Protein AF-A0A813SJL9-F1 (afdb_monomer)

Sequence (92 aa):
MSCMIETDEDTPSRQTLVFLYKFVEGSCPKSHGFNAARLANIPDSIVELAQTKALAFERWVTLKRILFNLKKVTDKSQSQDLLQFLSQLKLN

Radius of gyration: 19.05 Å; Cα contacts (8 Å, |Δi|>4): 53; chains: 1; bounding box: 47×30×41 Å

Mean predicted aligned error: 8.76 Å

Organism: Adineta ricciae (NCBI:txid249248)

Foldseek 3Di:
DDWDWDADPVHNLDIDIGDPVDDDDDDDPDDCVLVVCVVVVNDPVVSVVV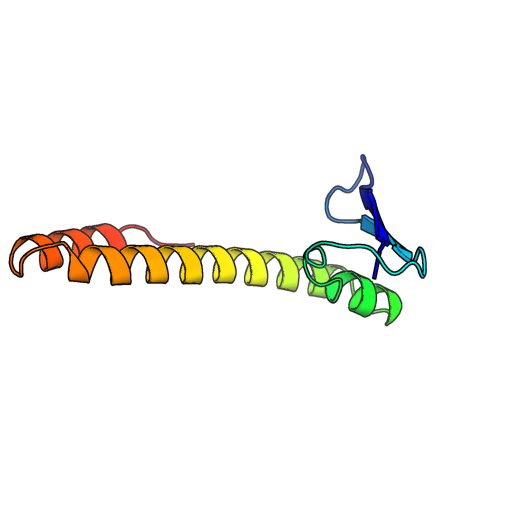VVVVVLVVVVVVVVVVLVVVVVVDDPVVNVVVVVVVVVPPSD

Secondary structure (DSSP, 8-state):
--EEEEE-SS-TT-EEEEE-----SSPPPSPTHHHHHHHTT--HHHHHHHHHHHHHHHHHHHHHHHHHHHHHHS-TTHHHHHHHHHHHS---

Solvent-accessible surface area (backbone atoms only — not comparable to full-atom values): 5716 Å² total; per-residue (Å²): 104,43,67,50,78,47,66,41,89,92,41,75,90,44,64,52,77,45,81,63,86,37,88,62,90,78,80,72,73,83,80,61,60,65,58,53,39,49,76,69,68,49,58,64,73,58,51,52,52,49,51,55,52,50,54,53,47,52,51,50,54,50,51,51,51,52,49,56,54,46,59,74,75,48,58,86,74,63,51,56,58,54,52,54,55,54,67,67,58,71,86,122

pLDDT: mean 82.37, std 11.69, range [40.31, 96.25]

Nearest PDB structures (foldseek):
  3thz-assembly1_A  TM=4.453E-01  e=3.078E-02  Homo sapiens
  3thw-assembly1_A  TM=4.216E-01  e=4.593E-02  Homo sapiens
  8r7e-assembly1_A  TM=4.990E-01  e=1.168E-01  Homo sapiens
  3thx-assembly1_A  TM=4.687E-01  e=1.168E-01  Homo sapiens
  3thy-assembly1_A  TM=4.156E-01  e=8.945E-02  Homo sapiens

Structure (mmCIF, N/CA/C/O backbone):
data_AF-A0A813SJL9-F1
#
_entry.id   AF-A0A813SJL9-F1
#
loop_
_atom_site.group_PDB
_atom_site.id
_atom_site.type_symbol
_atom_site.label_atom_id
_atom_site.label_alt_id
_atom_site.label_comp_id
_atom_site.label_asym_id
_atom_site.label_entity_id
_atom_site.label_seq_id
_atom_site.pdbx_PDB_ins_code
_atom_site.Cartn_x
_atom_site.Cartn_y
_atom_site.Cartn_z
_atom_site.occupancy
_atom_site.B_iso_or_equiv
_atom_site.auth_seq_id
_atom_site.auth_comp_id
_atom_site.auth_asym_id
_atom_site.auth_atom_id
_atom_site.pdbx_PDB_model_num
ATOM 1 N N . MET A 1 1 ? 10.345 -12.274 7.019 1.00 81.62 1 MET A N 1
ATOM 2 C CA . MET A 1 1 ? 11.421 -12.069 6.028 1.00 81.62 1 MET A CA 1
ATOM 3 C C . MET A 1 1 ? 11.872 -10.628 6.138 1.00 81.62 1 MET A C 1
ATOM 5 O O . MET A 1 1 ? 11.010 -9.761 6.073 1.00 81.62 1 MET A O 1
ATOM 9 N N . SER A 1 2 ? 13.160 -10.379 6.369 1.00 87.94 2 SER A N 1
ATOM 10 C CA . SER A 1 2 ? 13.690 -9.012 6.448 1.00 87.94 2 SER A CA 1
ATOM 11 C C . SER A 1 2 ? 13.885 -8.397 5.056 1.00 87.94 2 SER A C 1
ATOM 13 O O . SER 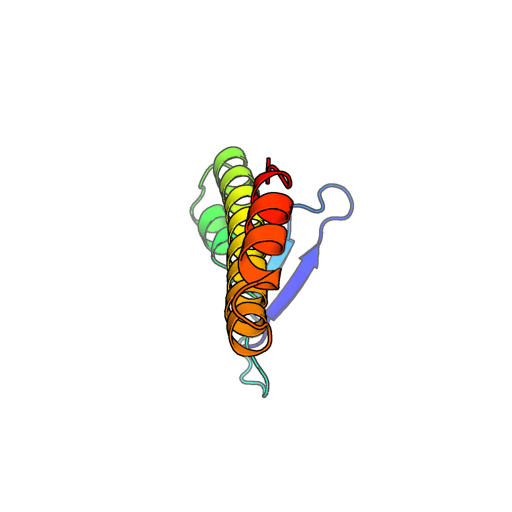A 1 2 ? 14.272 -9.096 4.114 1.00 87.94 2 SER A O 1
ATOM 15 N N . CYS A 1 3 ? 13.637 -7.095 4.935 1.00 88.25 3 CYS A N 1
ATOM 16 C CA . CYS A 1 3 ? 13.818 -6.312 3.716 1.00 88.25 3 CYS A CA 1
ATOM 17 C C . CYS A 1 3 ? 14.359 -4.916 4.047 1.00 88.25 3 CYS A C 1
ATOM 19 O O . CYS A 1 3 ? 14.053 -4.369 5.106 1.00 88.25 3 CYS A O 1
ATOM 21 N N . MET A 1 4 ? 15.116 -4.333 3.122 1.00 87.50 4 ME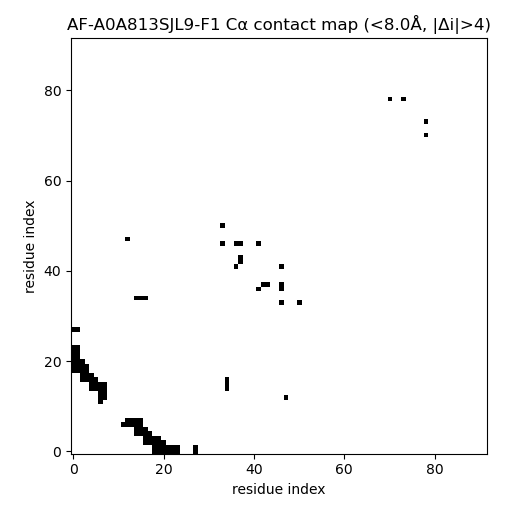T A N 1
ATOM 22 C CA . MET A 1 4 ? 15.521 -2.927 3.160 1.00 87.50 4 MET A CA 1
ATOM 23 C C . MET A 1 4 ? 14.679 -2.146 2.150 1.00 87.50 4 MET A C 1
ATOM 25 O O . MET A 1 4 ? 14.432 -2.638 1.047 1.00 87.50 4 MET A O 1
ATOM 29 N N . ILE A 1 5 ? 14.200 -0.970 2.554 1.00 86.31 5 ILE A N 1
ATOM 30 C CA . ILE A 1 5 ? 13.379 -0.086 1.723 1.00 86.31 5 ILE A CA 1
ATOM 31 C C . ILE A 1 5 ? 14.130 1.231 1.576 1.00 86.31 5 ILE A C 1
ATOM 33 O O . ILE A 1 5 ? 14.404 1.892 2.575 1.00 86.31 5 ILE A O 1
ATOM 37 N N . GLU A 1 6 ? 14.413 1.613 0.340 1.00 84.12 6 GLU A N 1
ATOM 38 C CA . GLU A 1 6 ? 14.960 2.920 -0.015 1.00 84.12 6 GLU A CA 1
ATOM 39 C C . GLU A 1 6 ? 13.861 3.713 -0.714 1.00 84.12 6 GLU A C 1
ATOM 41 O O . GLU A 1 6 ? 13.166 3.178 -1.576 1.00 84.12 6 GLU A O 1
ATOM 46 N N . THR A 1 7 ? 13.653 4.963 -0.309 1.00 83.00 7 THR A N 1
ATOM 47 C CA . THR A 1 7 ? 12.692 5.857 -0.967 1.00 83.00 7 THR A CA 1
ATOM 48 C C . THR A 1 7 ? 13.476 6.839 -1.815 1.00 83.00 7 THR A C 1
ATOM 50 O O . THR A 1 7 ? 14.461 7.394 -1.336 1.00 83.00 7 THR A O 1
ATOM 53 N N . ASP A 1 8 ? 13.053 7.021 -3.059 1.00 77.25 8 ASP A N 1
ATOM 54 C CA . ASP A 1 8 ? 13.665 7.989 -3.961 1.00 77.25 8 ASP A CA 1
ATOM 55 C C . ASP A 1 8 ? 13.285 9.413 -3.516 1.00 77.25 8 ASP A C 1
ATOM 57 O O . ASP A 1 8 ? 12.099 9.710 -3.333 1.00 77.25 8 ASP A O 1
ATOM 61 N N . GLU A 1 9 ? 14.280 10.277 -3.294 1.00 75.38 9 GLU A N 1
ATOM 62 C CA . GLU A 1 9 ? 14.071 11.654 -2.822 1.00 75.38 9 GLU A CA 1
ATOM 63 C C . GLU A 1 9 ? 13.297 12.491 -3.849 1.00 75.38 9 GLU A C 1
ATOM 65 O O . GLU A 1 9 ? 12.452 13.306 -3.471 1.00 75.38 9 GLU A O 1
ATOM 70 N N . ASP A 1 10 ? 13.514 12.230 -5.141 1.00 75.31 10 ASP A N 1
ATOM 71 C CA . ASP A 1 10 ? 12.862 12.951 -6.235 1.00 75.31 10 ASP A CA 1
ATOM 72 C C . ASP A 1 10 ? 11.457 12.403 -6.532 1.00 75.31 10 ASP A C 1
ATOM 74 O O . ASP A 1 10 ? 10.582 13.118 -7.029 1.00 75.31 10 ASP A O 1
ATOM 78 N N . THR A 1 11 ? 11.203 11.129 -6.206 1.00 71.00 11 THR A N 1
ATOM 79 C CA . THR A 1 11 ? 9.892 10.488 -6.381 1.00 71.00 11 THR A CA 1
ATOM 80 C C . THR A 1 11 ? 9.486 9.658 -5.158 1.00 71.00 11 THR A C 1
ATOM 82 O O . THR A 1 11 ? 9.587 8.433 -5.177 1.00 71.00 11 THR A O 1
ATOM 85 N N . PRO A 1 12 ? 8.896 10.276 -4.113 1.00 69.50 12 PRO A N 1
ATOM 86 C CA . PRO A 1 12 ? 8.543 9.583 -2.865 1.00 69.50 12 PRO A CA 1
ATOM 87 C C . PRO A 1 12 ? 7.568 8.400 -3.020 1.00 69.50 12 PRO A C 1
ATOM 89 O O . PRO A 1 12 ? 7.432 7.572 -2.118 1.00 69.50 12 PRO A O 1
ATOM 92 N N . SER A 1 13 ? 6.858 8.310 -4.152 1.00 69.12 13 SER A N 1
ATOM 93 C CA . SER A 1 13 ? 5.987 7.178 -4.507 1.00 69.12 13 SER A CA 1
ATOM 94 C C . SER A 1 13 ? 6.764 5.942 -4.987 1.00 69.12 13 SER A C 1
ATOM 96 O O . SER A 1 13 ? 6.201 4.837 -5.081 1.00 69.12 13 SER A O 1
ATOM 98 N N . ARG A 1 14 ? 8.050 6.094 -5.317 1.00 73.69 14 ARG A N 1
ATOM 99 C CA . ARG A 1 14 ? 8.948 5.026 -5.742 1.00 73.69 14 ARG A CA 1
ATOM 100 C C . ARG A 1 14 ? 9.832 4.587 -4.587 1.00 73.69 14 ARG A C 1
ATOM 102 O O . ARG A 1 14 ? 10.510 5.369 -3.932 1.00 73.69 14 ARG A O 1
ATOM 109 N N . GLN A 1 15 ? 9.765 3.286 -4.335 1.00 81.50 15 GLN A N 1
ATOM 110 C CA . GLN A 1 15 ? 10.533 2.622 -3.302 1.00 81.50 15 GLN A CA 1
ATOM 111 C C . GLN A 1 15 ? 11.287 1.466 -3.939 1.00 81.50 15 GLN A C 1
ATOM 113 O O . GLN A 1 15 ? 10.688 0.650 -4.644 1.00 81.50 15 GLN A O 1
ATOM 118 N N . THR A 1 16 ? 12.580 1.390 -3.666 1.00 84.12 16 THR A N 1
ATOM 119 C CA . THR A 1 16 ? 13.411 0.244 -4.014 1.00 84.12 16 THR A CA 1
ATOM 120 C C . THR A 1 16 ? 13.392 -0.727 -2.845 1.00 84.12 16 THR A C 1
ATOM 122 O O . THR A 1 16 ? 13.605 -0.343 -1.695 1.00 84.12 16 THR A O 1
ATOM 125 N N . LEU A 1 17 ? 13.098 -1.994 -3.135 1.00 86.06 17 LEU A N 1
ATOM 126 C CA . LEU A 1 17 ? 13.013 -3.045 -2.130 1.00 86.06 17 LEU A CA 1
ATOM 127 C C . LEU A 1 17 ? 14.115 -4.081 -2.331 1.00 86.06 17 LEU A C 1
ATOM 129 O O . LEU A 1 17 ? 14.177 -4.734 -3.371 1.00 86.06 17 LEU A O 1
ATOM 133 N N . VAL A 1 18 ? 14.925 -4.285 -1.294 1.00 88.12 18 VAL A N 1
ATOM 134 C CA . VAL A 1 18 ? 15.982 -5.300 -1.270 1.00 88.12 18 VAL A CA 1
ATOM 135 C C . VAL A 1 18 ? 15.586 -6.426 -0.322 1.00 88.12 18 VAL A C 1
ATOM 137 O O . VAL A 1 18 ? 15.377 -6.217 0.877 1.00 88.12 18 VAL A O 1
ATOM 140 N N . PHE A 1 19 ? 15.492 -7.645 -0.854 1.00 88.88 19 PHE A N 1
ATOM 141 C CA . PHE A 1 19 ? 15.247 -8.843 -0.056 1.00 88.88 19 PHE A CA 1
ATOM 142 C C . PHE A 1 19 ? 16.538 -9.271 0.644 1.00 88.88 19 PHE A C 1
ATOM 144 O O . PHE A 1 19 ? 17.514 -9.628 -0.009 1.00 88.88 19 PHE A O 1
ATOM 151 N N . LEU A 1 20 ? 16.542 -9.262 1.979 1.00 91.00 20 LEU A N 1
ATOM 152 C CA . LEU A 1 20 ? 17.725 -9.621 2.772 1.00 91.00 20 LEU A CA 1
ATOM 153 C C . LEU A 1 20 ? 17.803 -11.122 3.082 1.00 91.00 20 LEU A C 1
ATOM 155 O O . LEU A 1 20 ? 18.754 -11.566 3.716 1.00 91.00 20 LEU A O 1
ATOM 159 N N . TYR A 1 21 ? 16.778 -11.893 2.698 1.00 90.25 21 TYR A N 1
ATOM 160 C CA . TYR A 1 21 ? 16.678 -13.350 2.882 1.00 90.25 21 TYR A CA 1
ATOM 161 C C . TYR A 1 21 ? 16.954 -13.848 4.314 1.00 90.25 21 TYR A C 1
ATOM 163 O O . TYR A 1 21 ? 17.302 -15.006 4.532 1.00 90.25 21 TYR A O 1
ATOM 171 N N . LYS A 1 22 ? 16.763 -12.977 5.311 1.00 90.25 22 LYS A N 1
ATOM 172 C CA . LYS A 1 22 ? 17.017 -13.258 6.724 1.00 90.25 22 LYS A CA 1
ATOM 173 C C . LYS A 1 22 ? 15.707 -13.449 7.483 1.00 90.25 22 LYS A C 1
ATOM 175 O O . LYS A 1 22 ? 14.792 -12.620 7.389 1.00 90.25 22 LYS A O 1
ATOM 180 N N . PHE A 1 23 ? 15.633 -14.520 8.272 1.00 91.38 23 PHE A N 1
ATOM 181 C CA . PHE A 1 23 ? 14.593 -14.686 9.282 1.00 91.38 23 PHE A CA 1
ATOM 182 C C . PHE A 1 23 ? 14.933 -13.825 10.500 1.00 91.38 23 PHE A C 1
ATOM 184 O O . PHE A 1 23 ? 16.035 -13.903 11.040 1.00 91.38 23 PHE A O 1
ATOM 191 N N . VAL A 1 24 ? 14.005 -12.954 10.879 1.00 91.06 24 VAL A N 1
ATOM 192 C CA . VAL A 1 24 ? 14.150 -11.996 11.978 1.00 91.06 24 VAL A CA 1
ATOM 193 C C . VAL A 1 24 ? 12.849 -11.970 12.769 1.00 91.06 24 VAL A C 1
ATOM 195 O O . VAL A 1 24 ? 11.785 -12.230 12.202 1.00 91.06 24 VAL A O 1
ATOM 198 N N . GLU A 1 25 ? 12.942 -11.663 14.058 1.00 93.06 25 GLU A N 1
ATOM 199 C CA . GLU A 1 25 ? 11.774 -11.459 14.913 1.00 93.06 25 GLU A CA 1
ATOM 200 C C . GLU A 1 25 ? 11.017 -10.178 14.533 1.00 93.06 25 GLU A C 1
ATOM 202 O O . GLU A 1 25 ? 11.591 -9.229 13.994 1.00 93.06 25 GLU A O 1
ATOM 207 N N . GLY A 1 26 ? 9.719 -10.152 14.837 1.00 89.62 26 GLY A N 1
ATOM 208 C CA . GLY A 1 26 ? 8.835 -9.019 14.569 1.00 89.62 26 GLY A CA 1
ATOM 209 C C . GLY A 1 26 ? 7.826 -9.269 13.447 1.00 89.62 26 GLY A C 1
ATOM 210 O O . GLY A 1 26 ? 7.818 -10.301 12.776 1.00 89.62 26 GLY A O 1
ATOM 211 N N . SER A 1 27 ? 6.925 -8.303 13.270 1.00 85.56 27 SER A N 1
ATOM 212 C CA . SER A 1 27 ? 5.945 -8.334 12.182 1.00 85.56 27 SER A CA 1
ATOM 213 C C . SER A 1 27 ? 6.594 -7.927 10.865 1.00 85.56 27 SER A C 1
ATOM 215 O O . S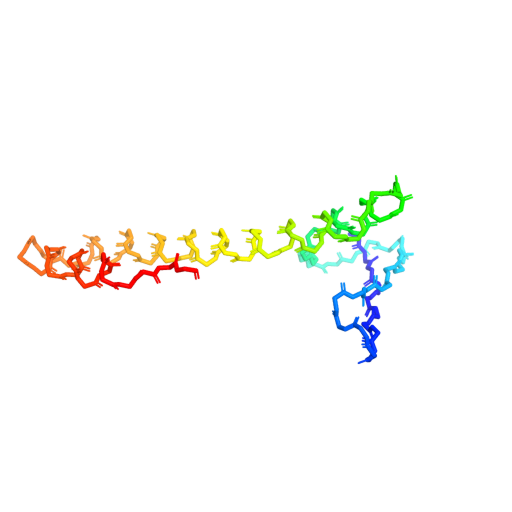ER A 1 27 ? 7.473 -7.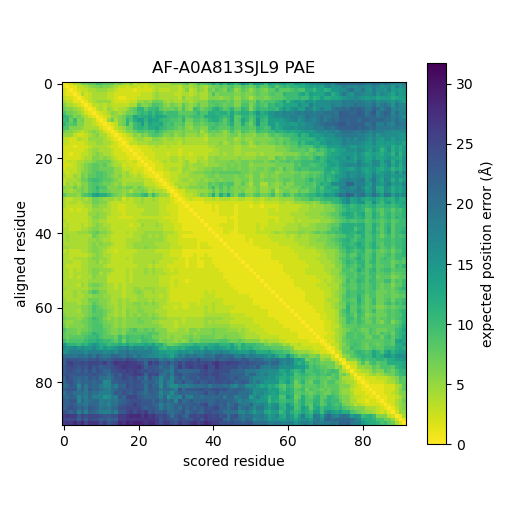068 10.829 1.00 85.56 27 SER A O 1
ATOM 217 N N . CYS A 1 28 ? 6.129 -8.521 9.768 1.00 79.56 28 CYS A N 1
ATOM 218 C CA . CYS A 1 28 ? 6.523 -8.064 8.444 1.00 79.56 28 CYS A CA 1
ATOM 219 C C . CYS A 1 28 ? 6.042 -6.613 8.251 1.00 79.56 28 CYS A C 1
ATOM 221 O O . CYS A 1 28 ? 4.911 -6.302 8.648 1.00 79.56 28 CYS A O 1
ATOM 223 N N . PRO A 1 29 ? 6.862 -5.725 7.661 1.00 80.25 29 PRO A N 1
ATOM 224 C CA . PRO A 1 29 ? 6.378 -4.427 7.213 1.00 80.25 29 PRO A CA 1
ATOM 225 C C . PRO A 1 29 ? 5.212 -4.596 6.227 1.00 80.25 29 PRO A C 1
ATOM 227 O O . PRO A 1 29 ? 4.905 -5.694 5.757 1.00 80.25 29 PRO A O 1
ATOM 230 N N . LYS A 1 30 ? 4.532 -3.488 5.922 1.00 80.12 30 LYS A N 1
ATOM 231 C CA . LYS A 1 30 ? 3.383 -3.475 5.009 1.00 80.12 30 LYS A CA 1
ATOM 232 C C . LYS A 1 30 ? 3.695 -4.238 3.713 1.00 80.12 30 LYS A C 1
ATOM 234 O O . LYS A 1 30 ? 4.789 -4.117 3.166 1.00 80.12 30 LYS A O 1
ATOM 239 N N . SER A 1 31 ? 2.717 -5.001 3.221 1.00 77.75 31 SER A N 1
ATOM 240 C CA . SER A 1 31 ? 2.880 -5.892 2.068 1.00 77.75 31 SER A CA 1
ATOM 241 C C . SER A 1 31 ? 3.504 -5.189 0.860 1.00 77.75 31 SER A C 1
ATOM 243 O O . SER A 1 31 ? 3.032 -4.132 0.437 1.00 77.75 31 SER A O 1
ATOM 245 N N . HIS A 1 32 ? 4.482 -5.831 0.229 1.00 87.88 32 HIS A N 1
ATOM 246 C CA . HIS A 1 32 ? 5.209 -5.289 -0.923 1.00 87.88 32 HIS A CA 1
ATOM 247 C C . HIS A 1 32 ? 4.508 -5.537 -2.270 1.00 87.88 32 HIS A C 1
ATOM 249 O O . HIS A 1 32 ? 5.159 -5.592 -3.310 1.00 87.88 32 HIS A O 1
ATOM 255 N N . GLY A 1 33 ? 3.178 -5.689 -2.265 1.00 90.88 33 GLY A N 1
ATOM 256 C CA . GLY A 1 33 ? 2.395 -6.022 -3.460 1.00 90.88 33 GLY A CA 1
ATOM 257 C C . GLY A 1 33 ? 2.551 -5.004 -4.593 1.00 90.88 33 GLY A C 1
ATOM 258 O O . GLY A 1 33 ? 2.649 -5.388 -5.752 1.00 90.88 33 GLY A O 1
ATOM 259 N N . PHE A 1 34 ? 2.673 -3.714 -4.267 1.00 91.19 34 PHE A N 1
ATOM 260 C CA . PHE A 1 34 ? 2.919 -2.669 -5.267 1.00 91.19 34 PHE A CA 1
ATOM 261 C C . PHE A 1 34 ? 4.311 -2.775 -5.909 1.00 91.19 34 PHE A C 1
ATOM 263 O O . PHE A 1 34 ? 4.441 -2.559 -7.110 1.00 91.19 34 PHE A O 1
ATOM 270 N N . ASN A 1 35 ? 5.334 -3.176 -5.145 1.00 90.00 35 ASN A N 1
ATOM 271 C CA . ASN A 1 35 ? 6.669 -3.441 -5.692 1.00 90.00 35 ASN A CA 1
ATOM 272 C C . ASN A 1 35 ? 6.644 -4.670 -6.610 1.00 90.00 35 ASN A C 1
ATOM 274 O O . ASN A 1 35 ? 7.216 -4.636 -7.694 1.00 90.00 35 ASN A O 1
ATOM 278 N N . ALA A 1 36 ? 5.911 -5.723 -6.230 1.00 91.69 36 ALA A N 1
ATOM 279 C CA . ALA A 1 36 ? 5.708 -6.891 -7.086 1.00 91.69 36 ALA A CA 1
ATOM 280 C C . ALA A 1 36 ? 4.971 -6.541 -8.394 1.00 91.69 36 ALA A C 1
ATOM 282 O O . ALA A 1 36 ? 5.353 -7.023 -9.456 1.00 91.69 36 ALA A O 1
ATOM 283 N N . ALA A 1 37 ? 3.962 -5.665 -8.343 1.00 93.69 37 ALA A N 1
ATOM 284 C CA . ALA A 1 37 ? 3.261 -5.187 -9.536 1.00 93.69 37 ALA A CA 1
ATOM 285 C C . ALA A 1 37 ? 4.193 -4.417 -10.488 1.00 93.69 37 ALA A C 1
ATOM 287 O O . ALA A 1 37 ? 4.154 -4.642 -11.696 1.00 93.69 37 ALA A O 1
ATOM 288 N N . ARG A 1 38 ? 5.078 -3.563 -9.953 1.00 90.81 38 ARG A N 1
ATOM 289 C CA . ARG A 1 38 ? 6.101 -2.870 -10.754 1.00 90.81 38 ARG A CA 1
ATOM 290 C C . ARG A 1 38 ? 7.090 -3.844 -11.396 1.00 90.81 38 ARG A C 1
ATOM 292 O O . ARG A 1 38 ? 7.370 -3.716 -12.581 1.00 90.81 38 ARG A O 1
ATOM 299 N N . LEU A 1 39 ? 7.552 -4.861 -10.659 1.00 91.12 39 LEU A N 1
ATOM 300 C CA . LEU A 1 39 ? 8.403 -5.929 -11.211 1.00 91.12 39 LEU A CA 1
ATOM 301 C C . LEU A 1 39 ? 7.712 -6.708 -12.342 1.00 91.12 39 LEU A C 1
ATOM 303 O O . LEU A 1 39 ? 8.374 -7.186 -13.257 1.00 91.12 39 LEU A O 1
ATOM 307 N N . ALA A 1 40 ? 6.383 -6.809 -12.300 1.00 96.00 40 ALA A N 1
ATOM 308 C CA . ALA A 1 40 ? 5.568 -7.406 -13.354 1.00 96.00 40 ALA A CA 1
ATOM 309 C C . ALA A 1 40 ? 5.260 -6.446 -14.525 1.00 96.00 40 ALA A C 1
ATOM 311 O O . ALA A 1 40 ? 4.432 -6.774 -15.372 1.00 96.00 40 ALA A O 1
ATOM 312 N N . ASN A 1 41 ? 5.909 -5.276 -14.588 1.00 94.31 41 ASN A N 1
ATOM 313 C CA . ASN A 1 41 ? 5.695 -4.236 -15.600 1.00 94.31 41 ASN A CA 1
ATOM 314 C C . ASN A 1 41 ? 4.250 -3.705 -15.670 1.00 94.31 41 ASN A C 1
ATOM 316 O O . ASN A 1 41 ? 3.782 -3.291 -16.732 1.00 94.31 41 ASN A O 1
ATOM 320 N N . ILE A 1 42 ? 3.527 -3.689 -14.545 1.00 96.25 42 ILE A N 1
ATOM 321 C CA . ILE A 1 42 ? 2.251 -2.969 -14.463 1.00 96.25 42 ILE A CA 1
ATOM 322 C C . ILE A 1 42 ? 2.528 -1.457 -14.570 1.00 96.25 42 ILE A C 1
ATOM 324 O O . ILE A 1 42 ? 3.420 -0.970 -13.874 1.00 96.25 42 ILE A O 1
ATOM 328 N N . PRO A 1 43 ? 1.770 -0.697 -15.390 1.00 95.25 43 PRO A N 1
ATOM 329 C CA . PRO A 1 43 ? 1.969 0.742 -15.546 1.00 95.25 43 PRO A CA 1
ATOM 330 C C . PRO A 1 43 ? 1.937 1.509 -14.219 1.00 95.25 43 PRO A C 1
ATOM 332 O O . PRO A 1 43 ? 1.035 1.305 -13.402 1.00 95.25 43 PRO A O 1
ATOM 335 N N . ASP A 1 44 ? 2.869 2.450 -14.043 1.00 90.62 44 ASP A N 1
ATOM 336 C CA . ASP A 1 44 ? 2.993 3.238 -12.809 1.00 90.62 44 ASP A CA 1
ATOM 337 C C . ASP A 1 44 ? 1.703 3.984 -12.451 1.00 90.62 44 ASP A C 1
ATOM 339 O O . ASP A 1 44 ? 1.306 3.984 -11.290 1.00 90.62 44 ASP A O 1
ATOM 343 N N . SER A 1 45 ? 0.979 4.517 -13.439 1.00 94.25 45 SER A N 1
ATOM 344 C CA . SER A 1 45 ? -0.304 5.198 -13.212 1.00 94.25 45 SER A CA 1
ATOM 345 C C . SER A 1 45 ? -1.360 4.297 -12.558 1.00 94.25 45 SER A C 1
ATOM 347 O O . SER A 1 45 ? -2.173 4.766 -11.760 1.00 94.25 45 SER A O 1
ATOM 349 N N . ILE A 1 46 ? -1.344 2.991 -12.853 1.00 95.81 46 ILE A N 1
ATOM 350 C CA . ILE A 1 46 ? -2.238 2.009 -12.226 1.00 95.81 46 ILE A CA 1
ATOM 351 C C . ILE A 1 46 ? -1.775 1.719 -10.797 1.00 95.81 46 ILE A C 1
ATOM 353 O O . ILE A 1 46 ? -2.599 1.661 -9.883 1.00 95.81 46 ILE A O 1
ATOM 357 N N . VAL A 1 47 ? -0.465 1.552 -10.593 1.00 93.50 47 VAL A N 1
ATOM 358 C CA . VAL A 1 47 ? 0.113 1.281 -9.269 1.00 93.50 47 VAL A CA 1
ATOM 359 C C . VAL A 1 47 ? -0.135 2.453 -8.317 1.00 93.50 47 VAL A C 1
ATOM 361 O O . VAL A 1 47 ? -0.568 2.236 -7.186 1.00 93.50 47 VAL A O 1
ATOM 364 N N . GLU A 1 48 ? 0.067 3.687 -8.773 1.00 91.62 48 GLU A N 1
ATOM 365 C CA . GLU A 1 48 ? -0.179 4.910 -8.002 1.00 91.62 48 GLU A CA 1
ATOM 366 C C . GLU A 1 48 ? -1.656 5.058 -7.632 1.00 91.62 48 GLU A C 1
ATOM 368 O O . GLU A 1 48 ? -1.988 5.256 -6.461 1.00 91.62 48 GLU A O 1
ATOM 373 N N . LEU A 1 49 ? -2.564 4.855 -8.594 1.00 94.38 49 LEU A N 1
ATOM 374 C CA . LEU A 1 49 ? -4.001 4.866 -8.324 1.00 94.38 49 LEU A CA 1
ATOM 375 C C . LEU A 1 49 ? -4.384 3.817 -7.270 1.00 94.38 49 LEU A C 1
ATOM 377 O O . LEU A 1 49 ? -5.158 4.099 -6.349 1.00 94.38 49 LEU A O 1
ATOM 381 N N . ALA A 1 50 ? -3.834 2.608 -7.383 1.00 94.00 50 ALA A N 1
ATOM 382 C CA . ALA A 1 50 ? -4.084 1.532 -6.435 1.00 94.00 50 ALA A CA 1
ATOM 383 C C . ALA A 1 50 ? -3.558 1.871 -5.029 1.00 94.00 50 ALA A C 1
ATOM 385 O O . ALA A 1 50 ? -4.250 1.602 -4.044 1.00 94.00 50 ALA A O 1
ATOM 386 N N . GLN A 1 51 ? -2.393 2.520 -4.916 1.00 91.00 51 GLN A N 1
ATOM 387 C CA . GLN A 1 51 ? -1.867 3.017 -3.641 1.00 91.00 51 GLN A CA 1
ATOM 388 C C . GLN A 1 51 ? -2.808 4.048 -3.006 1.00 91.00 51 GLN A C 1
ATOM 390 O O . GLN A 1 51 ? -3.156 3.915 -1.830 1.00 91.00 51 GLN A O 1
ATOM 395 N N . THR A 1 52 ? -3.285 5.034 -3.774 1.00 92.56 52 THR A N 1
ATOM 396 C CA . THR A 1 52 ? -4.241 6.038 -3.279 1.00 92.56 52 THR A CA 1
ATOM 397 C C . THR A 1 52 ? -5.522 5.381 -2.761 1.00 92.56 52 THR A C 1
ATOM 399 O O . THR A 1 52 ? -5.993 5.705 -1.668 1.00 92.56 52 THR A O 1
ATOM 402 N N . LYS A 1 53 ? -6.076 4.414 -3.505 1.00 94.75 53 LYS A N 1
ATOM 403 C CA . LYS A 1 53 ? -7.293 3.692 -3.101 1.00 94.75 53 LYS A CA 1
ATOM 404 C C . LYS A 1 53 ? -7.072 2.824 -1.863 1.00 94.75 53 LYS A C 1
ATOM 406 O O . LYS A 1 53 ? -7.930 2.813 -0.981 1.00 94.75 53 LYS A O 1
ATOM 411 N N . ALA A 1 54 ? -5.927 2.153 -1.755 1.00 93.12 54 ALA A N 1
ATOM 412 C CA . ALA A 1 54 ? -5.579 1.367 -0.576 1.00 93.12 54 ALA A CA 1
ATOM 413 C C . ALA A 1 54 ? -5.472 2.245 0.684 1.00 93.12 54 ALA A C 1
ATOM 415 O O . ALA A 1 54 ? -6.030 1.893 1.721 1.00 93.12 54 ALA A O 1
ATOM 416 N N . LEU A 1 55 ? -4.839 3.421 0.587 1.00 90.88 55 LEU A N 1
ATOM 417 C CA . LEU A 1 55 ? -4.747 4.376 1.700 1.00 90.88 55 LEU A CA 1
ATOM 418 C C . LEU A 1 55 ? -6.121 4.905 2.129 1.00 90.88 55 LEU A C 1
ATOM 420 O O . LEU A 1 55 ? -6.410 4.983 3.325 1.00 90.88 55 LEU A O 1
ATOM 424 N N . ALA A 1 56 ? -6.985 5.247 1.171 1.00 91.62 56 ALA A N 1
ATOM 425 C CA . ALA A 1 56 ? -8.352 5.671 1.466 1.00 91.62 56 ALA A CA 1
ATOM 426 C C . ALA A 1 56 ? -9.139 4.563 2.188 1.00 91.62 56 ALA A C 1
ATOM 428 O O . ALA A 1 56 ? -9.827 4.823 3.180 1.00 91.62 56 ALA A O 1
ATOM 429 N N . PHE A 1 57 ? -8.985 3.314 1.742 1.00 93.62 57 PHE A N 1
ATOM 430 C CA . PHE A 1 57 ? -9.629 2.165 2.365 1.00 93.62 57 PHE A CA 1
ATOM 431 C C . PHE A 1 57 ? -9.118 1.902 3.789 1.00 93.62 57 PHE A C 1
ATOM 433 O O . PHE A 1 57 ? -9.924 1.704 4.695 1.00 93.62 57 PHE A O 1
ATOM 440 N N . GLU A 1 58 ? -7.807 1.971 4.033 1.00 92.50 58 GLU A N 1
ATOM 441 C CA . GLU A 1 58 ? -7.225 1.814 5.377 1.00 92.50 58 GLU A CA 1
ATOM 442 C C . GLU A 1 58 ? -7.758 2.852 6.371 1.00 92.50 58 GLU A C 1
ATOM 444 O O . GLU A 1 58 ? -8.117 2.513 7.507 1.00 92.50 58 GLU A O 1
ATOM 449 N N . ARG A 1 59 ? -7.865 4.114 5.934 1.00 90.81 59 ARG A N 1
ATOM 450 C CA . ARG A 1 59 ? -8.476 5.189 6.729 1.00 90.81 59 ARG A CA 1
ATOM 451 C C . ARG A 1 59 ? -9.928 4.861 7.051 1.00 90.81 59 ARG A C 1
ATOM 453 O O . ARG A 1 59 ? -10.330 4.933 8.210 1.00 90.81 59 ARG A O 1
ATOM 460 N N . TRP A 1 60 ? -10.697 4.439 6.053 1.00 89.06 60 TRP A N 1
ATOM 461 C CA . TRP A 1 60 ? -12.098 4.072 6.236 1.00 89.06 60 TRP A CA 1
ATOM 462 C C . TRP A 1 60 ? -12.286 2.888 7.192 1.00 89.06 60 TRP A C 1
ATOM 464 O O . TRP A 1 60 ? -13.127 2.960 8.089 1.00 89.06 60 TRP A O 1
ATOM 474 N N . VAL A 1 61 ? -11.485 1.824 7.068 1.00 91.31 61 VAL A N 1
ATOM 475 C CA . VAL A 1 61 ? -11.525 0.669 7.983 1.00 91.31 61 VAL A CA 1
ATOM 476 C C . VAL A 1 61 ? -11.187 1.102 9.409 1.00 91.31 61 VAL A C 1
ATOM 478 O O . VAL A 1 61 ? -11.865 0.701 10.358 1.00 91.31 61 VAL A O 1
ATOM 481 N N . THR A 1 62 ? -10.181 1.964 9.570 1.00 90.81 62 THR A N 1
ATOM 482 C CA . THR A 1 62 ? -9.785 2.503 10.877 1.00 90.81 62 THR A CA 1
ATOM 483 C C . THR A 1 62 ? -10.915 3.312 11.508 1.00 90.81 62 THR A C 1
ATOM 485 O O . THR A 1 62 ? -11.275 3.058 12.659 1.00 90.81 62 THR A O 1
ATOM 488 N N . LEU A 1 63 ? -11.528 4.224 10.749 1.00 88.31 63 LEU A N 1
ATOM 489 C CA . LEU A 1 63 ? -12.668 5.021 11.206 1.00 88.31 63 LEU A CA 1
ATOM 490 C C . LEU A 1 63 ? -13.868 4.144 11.560 1.00 88.31 63 LEU A C 1
ATOM 492 O O . LEU A 1 63 ? -14.463 4.322 12.620 1.00 88.31 63 LEU A O 1
ATOM 496 N N . LYS A 1 64 ? -14.194 3.148 10.729 1.00 87.19 64 LYS A N 1
ATOM 497 C CA . LYS A 1 64 ? -15.259 2.184 11.033 1.00 87.19 64 LYS A CA 1
ATOM 498 C C . LYS A 1 64 ? -14.998 1.422 12.325 1.00 87.19 64 LYS A C 1
ATOM 500 O O . LYS A 1 64 ? -15.929 1.232 13.104 1.00 87.19 64 LYS A O 1
ATOM 505 N N . ARG A 1 65 ? -13.754 1.003 12.571 1.00 89.19 65 ARG A N 1
ATOM 506 C CA . ARG A 1 65 ? -13.368 0.318 13.811 1.00 89.19 65 ARG A CA 1
ATOM 507 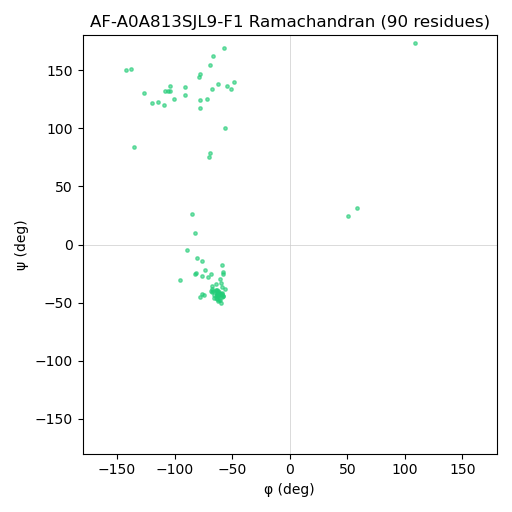C C . ARG A 1 65 ? -13.542 1.227 15.026 1.00 89.19 65 ARG A C 1
ATOM 509 O O . ARG A 1 65 ? -14.115 0.792 16.021 1.00 89.19 65 ARG A O 1
ATOM 516 N N . ILE A 1 66 ? -13.090 2.479 14.936 1.00 86.75 66 ILE A N 1
ATOM 517 C CA . ILE A 1 66 ? -13.271 3.477 16.000 1.00 86.75 66 ILE A CA 1
ATOM 518 C C . ILE A 1 66 ? -14.762 3.686 16.267 1.00 86.75 66 ILE A C 1
ATOM 520 O O . ILE A 1 66 ? -15.198 3.548 1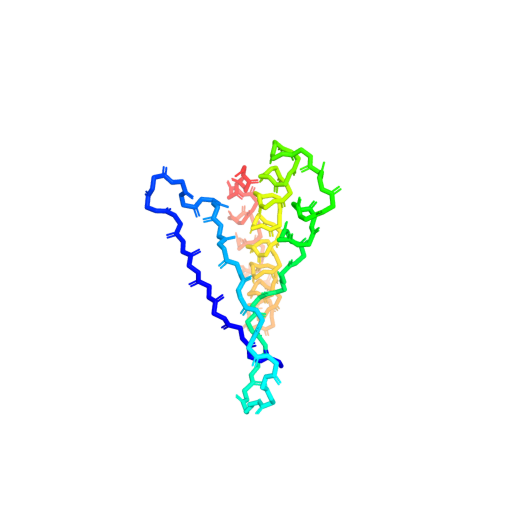7.404 1.00 86.75 66 ILE A O 1
ATOM 524 N N . LEU A 1 67 ? -15.559 3.919 15.223 1.00 84.62 67 LEU A N 1
ATOM 525 C CA . LEU A 1 67 ? -17.002 4.113 15.340 1.00 84.62 67 LEU A CA 1
ATOM 526 C C . LEU A 1 67 ? -17.697 2.912 15.989 1.00 84.62 67 LEU A C 1
ATOM 528 O O . LEU A 1 67 ? -18.550 3.083 16.858 1.00 84.62 67 LEU A O 1
ATOM 532 N N . PHE A 1 68 ? -17.340 1.695 15.579 1.00 85.12 68 PHE A N 1
ATOM 533 C CA . PHE A 1 68 ? -17.907 0.482 16.156 1.00 85.12 68 PHE A CA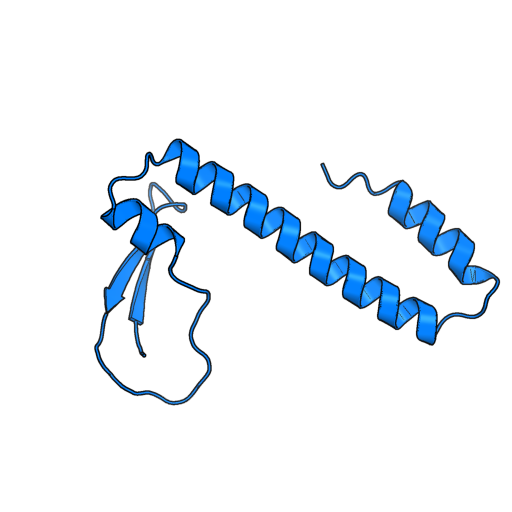 1
ATOM 534 C C . PHE A 1 68 ? -17.593 0.364 17.651 1.00 85.12 68 PHE A C 1
ATOM 536 O O . PHE A 1 68 ? -18.471 0.007 18.433 1.00 85.12 68 PHE A O 1
ATOM 543 N N . ASN A 1 69 ? -16.371 0.711 18.060 1.00 84.69 69 ASN A N 1
ATOM 544 C CA . ASN A 1 69 ? -15.994 0.731 19.470 1.00 84.69 69 ASN A CA 1
ATOM 545 C C . ASN A 1 69 ? -16.709 1.847 20.245 1.00 84.69 69 ASN A C 1
ATOM 547 O O . ASN A 1 69 ? -17.189 1.590 21.343 1.00 84.69 69 ASN A O 1
ATOM 551 N N . LEU A 1 70 ? -16.861 3.045 19.670 1.00 80.81 70 LEU A N 1
ATOM 552 C CA . LEU A 1 70 ? -17.598 4.143 20.304 1.00 80.81 70 LEU A CA 1
ATOM 553 C C . LEU A 1 70 ? -19.074 3.793 20.512 1.00 80.81 70 LEU A C 1
ATOM 555 O O . LEU A 1 70 ? -19.593 4.001 21.599 1.00 80.81 70 LEU A O 1
ATOM 559 N N . LYS A 1 71 ? -19.734 3.151 19.539 1.00 76.44 71 LYS A N 1
ATOM 560 C CA . LYS A 1 71 ? -21.122 2.675 19.703 1.00 76.44 71 LYS A CA 1
ATOM 561 C C . LYS A 1 71 ? -21.317 1.706 20.871 1.00 76.44 71 LYS A C 1
ATOM 563 O O . LYS A 1 71 ? -22.433 1.593 21.359 1.00 76.44 71 LYS A O 1
ATOM 568 N N . LYS A 1 72 ? -20.274 0.984 21.294 1.00 74.12 72 LYS A N 1
ATOM 569 C CA . LYS A 1 72 ? -20.344 0.119 22.482 1.00 74.12 72 LYS A CA 1
ATOM 570 C C . LYS A 1 72 ? -20.282 0.905 23.791 1.00 74.12 72 LYS A C 1
ATOM 572 O O . LYS A 1 72 ? -20.758 0.406 24.801 1.00 74.12 72 LYS A O 1
ATOM 577 N N . VAL A 1 73 ? -19.655 2.080 23.775 1.00 76.94 73 VAL A N 1
ATOM 578 C CA . VAL A 1 73 ? -19.422 2.925 24.957 1.00 76.94 73 VAL A CA 1
ATOM 579 C C . VAL A 1 73 ? -20.513 3.990 25.108 1.00 76.94 73 VAL A C 1
ATOM 581 O O . VAL A 1 73 ? -20.829 4.395 26.221 1.00 76.94 73 VAL A O 1
ATOM 584 N N . THR A 1 74 ? -21.095 4.447 24.000 1.00 71.31 74 THR A N 1
ATOM 585 C CA . THR A 1 74 ? -22.065 5.546 23.962 1.00 71.31 74 THR A CA 1
ATOM 586 C C . THR A 1 74 ? -23.510 5.053 24.106 1.00 71.31 74 THR A C 1
ATOM 588 O O . THR A 1 74 ? -23.918 4.103 23.439 1.00 71.31 74 THR A O 1
ATOM 591 N N . ASP A 1 75 ? -24.303 5.743 24.931 1.00 67.81 75 ASP A N 1
ATOM 592 C CA . ASP A 1 75 ? -25.738 5.487 25.114 1.00 67.81 75 ASP A CA 1
ATOM 593 C C . ASP A 1 75 ? -26.561 5.798 23.834 1.00 67.81 75 ASP A C 1
ATOM 595 O O . ASP A 1 75 ? -26.106 6.490 22.912 1.00 67.81 75 ASP A O 1
ATOM 599 N N . LYS A 1 76 ? -27.793 5.284 23.738 1.00 62.47 76 LYS A N 1
ATOM 600 C CA . LYS A 1 76 ? -28.634 5.334 22.517 1.00 62.47 76 LYS A CA 1
ATOM 601 C C . LYS A 1 76 ? -28.927 6.749 21.991 1.00 62.47 76 LYS A C 1
ATOM 603 O O . LYS A 1 76 ? -29.218 6.897 20.808 1.00 62.47 76 LYS A O 1
ATOM 608 N N . SER A 1 77 ? -28.864 7.772 22.839 1.00 59.88 77 SER A N 1
ATOM 609 C CA . SER A 1 77 ? -29.167 9.167 22.493 1.00 59.88 77 SER A CA 1
ATOM 610 C C . SER A 1 77 ? -28.026 9.865 21.740 1.00 59.88 77 SER A C 1
ATOM 612 O O . SER A 1 77 ? -28.268 10.466 20.701 1.00 59.88 77 SER A O 1
ATOM 614 N N . GLN A 1 78 ? -26.770 9.718 22.174 1.00 65.75 78 GLN A N 1
ATOM 615 C CA . GLN A 1 78 ? -25.616 10.374 21.523 1.00 65.75 78 GLN A CA 1
ATOM 616 C C . GLN A 1 78 ? -25.105 9.645 20.269 1.00 65.75 78 GLN A C 1
ATOM 618 O O . GLN A 1 78 ? -24.300 10.170 19.496 1.00 65.75 78 GLN A O 1
ATOM 623 N N . SER A 1 79 ? -25.567 8.416 20.039 1.00 65.62 79 SER A N 1
ATOM 624 C CA . SER A 1 79 ? -25.154 7.619 18.882 1.00 65.62 79 SER A CA 1
ATOM 625 C C . SER A 1 79 ? -25.763 8.106 17.561 1.00 65.62 79 SER A C 1
ATOM 627 O O . SER A 1 79 ? -25.174 7.841 16.512 1.00 65.62 79 SER A O 1
ATOM 629 N N . GLN A 1 80 ? -26.882 8.841 17.580 1.00 66.75 80 GLN A N 1
ATOM 630 C CA . GLN A 1 80 ? -27.458 9.451 16.373 1.00 66.75 80 GLN A CA 1
ATOM 631 C C . GLN A 1 80 ? -26.683 10.705 15.934 1.00 66.75 80 GLN A C 1
ATOM 633 O O . GLN A 1 80 ? -26.342 10.822 14.756 1.00 66.75 80 GLN A O 1
ATOM 638 N N . ASP A 1 81 ? -26.289 11.564 16.877 1.00 70.50 81 ASP A N 1
ATOM 639 C CA . ASP A 1 81 ? -25.529 12.790 16.592 1.00 70.50 81 ASP A CA 1
ATOM 640 C C . ASP A 1 81 ? -24.136 12.494 16.013 1.00 70.50 81 ASP A C 1
ATOM 642 O O . ASP A 1 81 ? -23.704 13.115 15.039 1.00 70.50 81 ASP A O 1
ATOM 646 N N . LEU A 1 82 ? -23.453 11.471 16.542 1.00 70.25 82 LEU A N 1
ATOM 647 C CA . LEU A 1 82 ? -22.165 11.011 16.010 1.00 70.25 82 LEU A CA 1
ATOM 648 C C . LEU A 1 82 ? -22.277 10.472 14.579 1.00 70.25 82 LEU A C 1
ATOM 650 O O . LEU A 1 82 ? -21.395 10.715 13.757 1.00 70.25 82 LEU A O 1
ATOM 654 N N . LEU A 1 83 ? -23.349 9.743 14.257 1.00 68.88 83 LEU A N 1
ATOM 655 C CA . LEU A 1 83 ? -23.563 9.232 12.899 1.00 68.88 83 LEU A CA 1
ATOM 656 C C . LEU A 1 83 ? -23.834 10.367 11.909 1.00 68.88 83 LEU A C 1
ATOM 658 O O . LEU A 1 83 ? -23.324 10.328 10.789 1.00 68.88 83 LEU A O 1
ATOM 662 N N . GLN A 1 84 ? -24.579 11.388 12.332 1.00 74.31 84 GLN A N 1
ATOM 663 C CA . GLN A 1 84 ? -24.845 12.571 11.523 1.00 74.31 84 GLN A CA 1
ATOM 664 C C . GLN A 1 84 ? -23.564 13.375 11.264 1.00 74.31 84 GLN A C 1
ATOM 666 O O . GLN A 1 84 ? -23.268 13.684 10.110 1.00 74.31 84 GLN A O 1
ATOM 671 N N . PHE A 1 85 ? -22.750 13.618 12.295 1.00 71.75 85 PHE A N 1
ATOM 672 C CA . PHE A 1 85 ? -21.457 14.298 12.164 1.00 71.75 85 PHE A CA 1
ATOM 673 C C . PHE A 1 85 ? -20.494 13.544 11.230 1.00 71.75 85 PHE A C 1
ATOM 675 O O . PHE A 1 85 ? -19.860 14.132 10.355 1.00 71.75 85 PHE A O 1
ATOM 682 N N . LEU A 1 86 ? -20.436 12.214 11.339 1.00 65.75 86 LEU A N 1
ATOM 683 C CA . LEU A 1 86 ? -19.583 11.393 10.475 1.00 65.75 86 LEU A C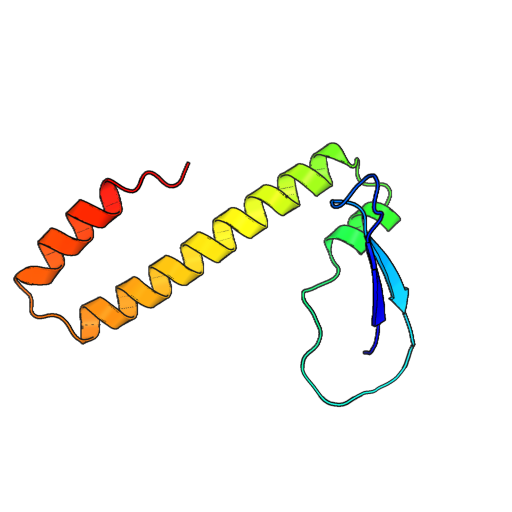A 1
ATOM 684 C C . LEU A 1 86 ? -20.081 11.316 9.026 1.00 65.75 86 LEU A C 1
ATOM 686 O O . LEU A 1 86 ? -19.265 11.172 8.122 1.00 65.75 86 LEU A O 1
ATOM 690 N N . SER A 1 87 ? -21.389 11.446 8.779 1.00 66.12 87 SER A N 1
ATOM 691 C CA . SER A 1 87 ? -21.935 11.539 7.415 1.00 66.12 87 SER A CA 1
ATOM 692 C C . SER A 1 87 ? -21.553 12.845 6.705 1.00 66.12 87 SER A C 1
ATOM 694 O O . SER A 1 87 ? -21.472 12.885 5.477 1.00 66.12 87 SER A O 1
ATOM 696 N N . GLN A 1 88 ? -21.279 13.905 7.475 1.00 66.81 88 GLN A N 1
ATOM 697 C CA . GLN A 1 88 ? -20.847 15.208 6.965 1.00 66.81 88 GLN A CA 1
ATOM 698 C C . GLN A 1 88 ? -19.349 15.257 6.653 1.00 66.81 88 GLN A C 1
ATOM 700 O O . GLN A 1 88 ? -18.930 16.032 5.791 1.00 66.81 88 GLN A O 1
ATOM 705 N N . LEU A 1 89 ? -18.548 14.399 7.290 1.00 64.94 89 LEU A N 1
ATOM 706 C CA . LEU A 1 89 ? -17.169 14.122 6.897 1.00 64.94 89 LEU A CA 1
ATOM 707 C C . LEU A 1 89 ? -17.181 13.342 5.574 1.00 64.94 89 LEU A C 1
ATOM 709 O O . LEU A 1 89 ? -16.973 12.130 5.537 1.00 64.94 89 LEU A O 1
ATOM 713 N N . LYS A 1 90 ? -17.456 14.042 4.467 1.00 49.03 90 LYS A N 1
ATOM 714 C CA . LYS A 1 90 ? -17.240 13.523 3.116 1.00 49.03 90 LYS A CA 1
ATOM 715 C C . LYS A 1 90 ? -15.771 13.118 2.996 1.00 49.03 90 LYS A C 1
ATOM 717 O O . LYS A 1 90 ? -14.896 13.959 2.811 1.00 49.03 90 LYS A O 1
ATOM 722 N N . LEU A 1 91 ? -15.520 11.819 3.126 1.00 51.84 91 LEU A N 1
ATOM 723 C CA . LEU A 1 91 ? -14.278 11.162 2.736 1.00 51.84 91 LEU A CA 1
ATOM 724 C C . LEU A 1 91 ? -14.211 11.189 1.203 1.00 51.84 91 LEU A C 1
ATOM 726 O O . LEU A 1 91 ? -14.582 10.214 0.550 1.00 51.84 91 LEU A O 1
ATOM 730 N N . ASN A 1 92 ? -13.834 12.345 0.658 1.00 40.31 92 ASN A N 1
ATOM 731 C CA . ASN A 1 92 ? -13.382 12.484 -0.725 1.00 40.31 92 ASN A CA 1
ATOM 732 C C . ASN A 1 92 ? -11.953 11.947 -0.852 1.00 40.31 92 ASN A C 1
ATOM 734 O O . ASN A 1 92 ? -11.127 12.272 0.034 1.00 40.31 92 ASN A O 1
#

InterPro domains:
  IPR027417 P-loop containing nucleoside triphosphate hydrolase [G3DSA:3.40.50.300] (1-90)